Protein AF-A0A380FCK0-F1 (afdb_monomer_lite)

Foldseek 3Di:
DLVLVLVLQVLLQVLVVQVVVLVVVVVVCVVDPDDDDPVSLVSLLVSLVSLVVSLVVLVCVLVVDDDPPPVNVLSVLVSLLSCLVSQVSCLSCVVPVPVPDDDDDDDDSPPRNPPNVVNHDPVSLVSNVVVCVVVVRDHCSSVD

Sequence (144 aa):
MNAAIKKYLAVNSDILDNKYLIQYKLDKQSNSDKKITDAQAKRLSNLSHLAVKNDVRFEKFIKNNTLPKGYQENVERIHKYFTALNSTIKDADEAIEELDYQPQNELNVVDVSTKFAGDVNGKQQDKIKKFLKSKDLPTKAIDK

Radius of gyration: 16.94 Å; chains: 1; bounding box: 39×37×40 Å

Structure (mmCIF, N/CA/C/O backbone):
data_AF-A0A380FCK0-F1
#
_entry.id   AF-A0A380FCK0-F1
#
loop_
_atom_site.group_PDB
_atom_site.id
_atom_site.type_symbol
_atom_site.label_atom_id
_atom_site.label_alt_id
_atom_site.label_comp_id
_atom_site.label_asym_id
_atom_site.label_entity_id
_atom_site.label_seq_id
_atom_site.pdbx_PDB_ins_code
_atom_site.Cartn_x
_atom_site.Cartn_y
_atom_site.Cartn_z
_atom_site.occupancy
_atom_site.B_iso_or_equiv
_atom_site.auth_seq_id
_atom_site.auth_comp_id
_atom_site.auth_asym_id
_atom_site.auth_atom_id
_atom_site.pdbx_PDB_model_num
ATOM 1 N N . MET A 1 1 ? -15.481 6.635 5.395 1.00 91.56 1 MET A N 1
ATOM 2 C CA . MET A 1 1 ? -14.187 6.180 5.953 1.00 91.56 1 MET A CA 1
ATOM 3 C C . MET A 1 1 ? -13.720 4.844 5.375 1.00 91.56 1 MET A C 1
ATOM 5 O O . MET A 1 1 ? -12.819 4.847 4.548 1.00 91.56 1 MET A O 1
ATOM 9 N N . ASN A 1 2 ? -14.354 3.717 5.724 1.00 93.62 2 ASN A N 1
ATOM 10 C CA . ASN A 1 2 ? -13.936 2.374 5.282 1.00 93.62 2 ASN A CA 1
ATOM 11 C C . ASN A 1 2 ? -13.794 2.224 3.762 1.00 93.62 2 ASN A C 1
ATOM 13 O O . ASN A 1 2 ? -12.833 1.621 3.303 1.00 93.62 2 ASN A O 1
ATOM 17 N N . ALA A 1 3 ? -14.699 2.816 2.978 1.00 94.94 3 ALA A N 1
ATOM 18 C CA . ALA A 1 3 ? -14.607 2.801 1.517 1.00 94.94 3 ALA A CA 1
ATOM 19 C C . ALA A 1 3 ? -13.314 3.453 0.985 1.00 94.94 3 ALA A C 1
ATOM 21 O O . ALA A 1 3 ? -12.692 2.913 0.075 1.00 94.94 3 ALA A O 1
ATOM 22 N N . ALA A 1 4 ? -12.874 4.565 1.584 1.00 95.25 4 ALA A N 1
ATOM 23 C CA . ALA A 1 4 ? -11.640 5.243 1.191 1.00 95.25 4 ALA A CA 1
ATOM 24 C C . ALA A 1 4 ? -10.405 4.391 1.518 1.00 95.25 4 ALA A C 1
ATOM 26 O O . ALA A 1 4 ? -9.540 4.227 0.666 1.00 95.25 4 ALA A O 1
ATOM 27 N N . ILE A 1 5 ? -10.374 3.768 2.705 1.00 96.12 5 ILE A N 1
ATOM 28 C CA . ILE A 1 5 ? -9.308 2.830 3.093 1.00 96.12 5 ILE A CA 1
ATOM 29 C C . ILE A 1 5 ? -9.279 1.631 2.134 1.00 96.12 5 ILE A C 1
ATOM 31 O O . ILE A 1 5 ? -8.221 1.300 1.612 1.00 96.12 5 ILE A O 1
ATOM 35 N N . LYS A 1 6 ? -10.434 1.013 1.836 1.00 96.19 6 LYS A N 1
ATOM 36 C CA . LYS A 1 6 ? -10.524 -0.098 0.869 1.00 96.19 6 LYS A CA 1
ATOM 37 C C . LYS A 1 6 ? -9.975 0.305 -0.495 1.00 96.19 6 LYS A C 1
ATOM 39 O O . LYS A 1 6 ? -9.200 -0.444 -1.079 1.00 96.19 6 LYS A O 1
ATOM 44 N N . LYS A 1 7 ? -10.355 1.485 -0.995 1.00 96.44 7 LYS A N 1
ATOM 45 C CA . LYS A 1 7 ? -9.894 1.965 -2.299 1.00 96.44 7 LYS A CA 1
ATOM 46 C C . LYS A 1 7 ? -8.387 2.216 -2.308 1.00 96.44 7 LYS A C 1
ATOM 48 O O . LYS A 1 7 ? -7.726 1.771 -3.239 1.00 96.44 7 LYS A O 1
ATOM 53 N N . TYR A 1 8 ? -7.860 2.861 -1.269 1.00 96.75 8 TYR A N 1
ATOM 54 C CA . TYR A 1 8 ? -6.429 3.116 -1.114 1.00 96.75 8 TYR A CA 1
ATOM 55 C C . TYR A 1 8 ? -5.613 1.816 -1.087 1.00 96.75 8 TYR A C 1
ATOM 57 O O . TYR A 1 8 ? -4.627 1.687 -1.813 1.00 96.75 8 TYR A O 1
ATOM 65 N N . LEU A 1 9 ? -6.070 0.825 -0.313 1.00 96.25 9 LEU A N 1
ATOM 66 C CA . LEU A 1 9 ? -5.447 -0.498 -0.217 1.00 96.25 9 LEU A CA 1
ATOM 67 C C . LEU A 1 9 ? -5.517 -1.279 -1.533 1.00 96.25 9 LEU A C 1
ATOM 69 O O . LEU A 1 9 ? -4.539 -1.919 -1.903 1.00 96.25 9 LEU A O 1
ATOM 73 N N . ALA A 1 10 ? -6.648 -1.230 -2.241 1.00 95.38 10 ALA A N 1
ATOM 74 C CA . ALA A 1 10 ? -6.808 -1.913 -3.523 1.00 95.38 10 ALA A CA 1
ATOM 75 C C . ALA A 1 10 ? -5.834 -1.365 -4.575 1.00 95.38 10 ALA A C 1
ATOM 77 O O . ALA A 1 10 ? -5.121 -2.136 -5.205 1.00 95.38 10 ALA A O 1
ATOM 78 N N . VAL A 1 11 ? -5.736 -0.035 -4.694 1.00 94.00 11 VAL A N 1
ATOM 79 C CA . VAL A 1 11 ? -4.802 0.608 -5.632 1.00 94.00 11 VAL A CA 1
ATOM 80 C C . VAL A 1 11 ? -3.351 0.261 -5.290 1.00 94.00 11 VAL A C 1
ATOM 82 O O . VAL A 1 11 ? -2.584 -0.069 -6.189 1.00 94.00 11 VAL A O 1
ATOM 85 N N . ASN A 1 12 ? -2.978 0.262 -4.006 1.00 93.00 12 ASN A N 1
ATOM 86 C CA . ASN A 1 12 ? -1.644 -0.177 -3.595 1.00 93.00 12 ASN A CA 1
ATOM 87 C C . ASN A 1 12 ? -1.385 -1.658 -3.912 1.00 93.00 12 ASN A C 1
ATOM 89 O O . ASN A 1 12 ? -0.300 -1.986 -4.381 1.00 93.00 12 ASN A O 1
ATOM 93 N N . SER A 1 13 ? -2.371 -2.543 -3.728 1.00 92.44 13 SER A N 1
ATOM 94 C CA . SER A 1 13 ? -2.242 -3.952 -4.127 1.00 92.44 13 SER A CA 1
ATOM 95 C C . SER A 1 13 ? -1.949 -4.085 -5.621 1.00 92.44 13 SER A C 1
ATOM 97 O O . SER A 1 13 ? -1.022 -4.798 -5.993 1.00 92.44 13 SER A O 1
ATOM 99 N N . ASP A 1 14 ? -2.709 -3.379 -6.463 1.00 91.94 14 ASP A N 1
ATOM 100 C CA . ASP A 1 14 ? -2.550 -3.432 -7.918 1.00 91.94 14 ASP A CA 1
ATOM 101 C C . ASP A 1 14 ? -1.177 -2.896 -8.349 1.00 91.94 14 ASP A C 1
ATOM 103 O O . ASP A 1 14 ? -0.522 -3.477 -9.219 1.00 91.94 14 ASP A O 1
ATOM 107 N N . ILE A 1 15 ? -0.718 -1.802 -7.731 1.00 88.31 15 ILE A N 1
ATOM 108 C CA . ILE A 1 15 ? 0.601 -1.216 -7.992 1.00 88.31 15 ILE A CA 1
ATOM 109 C C . ILE A 1 15 ? 1.710 -2.209 -7.635 1.00 88.31 15 ILE A C 1
ATOM 111 O O . ILE A 1 15 ? 2.579 -2.465 -8.470 1.00 88.31 15 ILE A O 1
ATOM 115 N N . LEU A 1 16 ? 1.665 -2.791 -6.434 1.00 85.00 16 LEU A N 1
ATOM 116 C CA . LEU A 1 16 ? 2.673 -3.744 -5.968 1.00 85.00 16 LEU A CA 1
ATOM 117 C C . LEU A 1 16 ? 2.694 -5.001 -6.840 1.00 85.00 16 LEU A C 1
ATOM 119 O O . LEU A 1 16 ? 3.764 -5.398 -7.288 1.00 85.00 16 LEU A O 1
ATOM 123 N N . ASP A 1 17 ? 1.535 -5.569 -7.180 1.00 84.88 17 ASP A N 1
ATOM 124 C CA . ASP A 1 17 ? 1.450 -6.746 -8.055 1.00 84.88 17 ASP A CA 1
ATOM 125 C C . ASP A 1 17 ? 2.068 -6.493 -9.434 1.00 84.88 17 ASP A C 1
ATOM 127 O O . ASP A 1 17 ? 2.794 -7.332 -9.977 1.00 84.88 17 ASP A O 1
ATOM 131 N N . ASN A 1 18 ? 1.832 -5.310 -10.002 1.00 84.56 18 ASN A N 1
ATOM 132 C CA . ASN A 1 18 ? 2.426 -4.944 -11.282 1.00 84.56 18 ASN A CA 1
ATOM 133 C C . ASN A 1 18 ? 3.935 -4.705 -11.182 1.00 84.56 18 ASN A C 1
ATOM 135 O O . ASN A 1 18 ? 4.663 -5.096 -12.097 1.00 84.56 18 ASN A O 1
ATOM 139 N N . LYS A 1 19 ? 4.406 -4.094 -10.091 1.00 77.19 19 LYS A N 1
ATOM 140 C CA . LYS A 1 19 ? 5.837 -3.905 -9.828 1.00 77.19 19 LYS A CA 1
ATOM 141 C C . LYS A 1 19 ? 6.544 -5.255 -9.667 1.00 77.19 19 LYS A C 1
ATOM 143 O O . LYS A 1 19 ? 7.527 -5.493 -10.365 1.00 77.19 19 LYS A O 1
ATOM 148 N N . TYR A 1 20 ? 5.983 -6.181 -8.887 1.00 78.19 20 TYR A N 1
ATOM 149 C CA . TYR A 1 20 ? 6.493 -7.551 -8.751 1.00 78.19 20 TYR A CA 1
ATOM 150 C C . TYR A 1 20 ? 6.560 -8.297 -10.083 1.00 78.19 20 TYR A C 1
ATOM 152 O O . TYR A 1 20 ? 7.562 -8.943 -10.384 1.00 78.19 20 TYR A O 1
ATOM 160 N N . LEU A 1 21 ? 5.524 -8.186 -10.921 1.00 75.56 21 LEU A N 1
ATOM 161 C CA . LEU A 1 21 ? 5.522 -8.821 -12.239 1.00 75.56 21 LEU A CA 1
ATOM 162 C C . LEU A 1 21 ? 6.635 -8.275 -13.146 1.00 75.56 21 LEU A C 1
ATOM 164 O O . LEU A 1 21 ? 7.204 -9.029 -13.938 1.00 75.56 21 LEU A O 1
ATOM 168 N N . ILE A 1 22 ? 6.924 -6.973 -13.074 1.00 74.50 22 ILE A N 1
ATOM 169 C CA . ILE A 1 22 ? 8.020 -6.366 -13.835 1.00 74.50 22 ILE A CA 1
ATOM 170 C C . ILE A 1 22 ? 9.359 -6.838 -13.279 1.00 74.50 22 ILE A C 1
ATOM 172 O O . ILE A 1 22 ? 10.170 -7.312 -14.069 1.00 74.50 22 ILE A O 1
ATOM 176 N N . GLN A 1 23 ? 9.555 -6.798 -11.959 1.00 70.50 23 GLN A N 1
ATOM 177 C CA . GLN A 1 23 ? 10.783 -7.275 -11.320 1.00 70.50 23 GLN A CA 1
ATOM 178 C C . GLN A 1 23 ? 11.073 -8.732 -11.688 1.00 70.50 23 GLN A C 1
ATOM 180 O O . GLN A 1 23 ? 12.149 -9.039 -12.179 1.00 70.50 23 GLN A O 1
ATOM 185 N N . TYR A 1 24 ? 10.072 -9.609 -11.617 1.00 70.44 24 TYR A N 1
ATOM 186 C CA . TYR A 1 24 ? 10.208 -11.007 -12.030 1.00 70.44 24 TYR A CA 1
ATOM 187 C C . TYR A 1 24 ? 10.662 -11.170 -13.491 1.00 70.44 24 TYR A C 1
ATOM 189 O O . TYR A 1 24 ? 11.436 -12.071 -13.822 1.00 70.44 24 TYR A O 1
ATOM 197 N N . LYS A 1 25 ? 10.176 -10.310 -14.397 1.00 68.62 25 LYS A N 1
ATOM 198 C CA . LYS A 1 25 ? 10.630 -10.303 -15.797 1.00 68.62 25 LYS A CA 1
ATOM 199 C C . LYS A 1 25 ? 12.071 -9.816 -15.915 1.00 68.62 25 LYS A C 1
ATOM 201 O O . LYS A 1 25 ? 12.802 -10.382 -16.720 1.00 68.62 25 LYS A O 1
ATOM 206 N N . LEU A 1 26 ? 12.455 -8.807 -15.135 1.00 67.75 26 LEU A N 1
ATOM 207 C CA . LEU A 1 26 ? 13.822 -8.288 -15.080 1.00 67.75 26 LEU A CA 1
ATOM 208 C C . LEU A 1 26 ? 14.796 -9.336 -14.528 1.00 67.75 26 LEU A C 1
ATOM 210 O O . LEU A 1 26 ? 15.839 -9.561 -15.128 1.00 67.75 26 LEU A O 1
ATOM 214 N N . ASP A 1 27 ? 14.429 -10.060 -13.473 1.00 65.94 27 ASP A N 1
ATOM 215 C CA . ASP A 1 27 ? 15.267 -11.112 -12.882 1.00 65.94 27 ASP A CA 1
ATOM 216 C C . ASP A 1 27 ? 15.480 -12.278 -13.857 1.00 65.94 27 ASP A C 1
ATOM 218 O O . ASP A 1 27 ? 16.570 -12.831 -13.969 1.00 65.94 27 ASP A O 1
ATOM 222 N N . LYS A 1 28 ? 14.454 -12.625 -14.646 1.00 70.62 28 LYS A N 1
ATOM 223 C CA . LYS A 1 28 ? 14.605 -13.588 -15.750 1.00 70.62 28 LYS A CA 1
ATOM 224 C C . LYS A 1 28 ? 15.456 -13.058 -16.899 1.00 70.62 28 LYS A C 1
ATOM 226 O O . LYS A 1 28 ? 16.037 -13.857 -17.631 1.00 70.62 28 LYS A O 1
ATOM 231 N N . GLN A 1 29 ? 15.489 -11.741 -17.082 1.00 64.75 29 GLN A N 1
ATOM 232 C CA . GLN A 1 29 ? 16.342 -11.083 -18.061 1.00 64.75 29 GLN A CA 1
ATOM 233 C C . GLN A 1 29 ? 17.779 -10.939 -17.566 1.00 64.75 29 GLN A C 1
ATOM 235 O O . GLN A 1 29 ? 18.640 -10.937 -18.425 1.00 64.75 29 GLN A O 1
ATOM 240 N N . SER A 1 30 ? 18.074 -10.877 -16.262 1.00 53.59 30 SER A N 1
ATOM 241 C CA . SER A 1 30 ? 19.450 -10.672 -15.767 1.00 53.59 30 SER A CA 1
ATOM 242 C C . SER A 1 30 ? 20.388 -11.858 -16.031 1.00 53.59 30 SER A C 1
ATOM 244 O O . SER A 1 30 ? 21.597 -11.677 -16.109 1.00 53.59 30 SER A O 1
ATOM 246 N N . ASN A 1 31 ? 19.835 -13.049 -16.296 1.00 55.59 31 ASN A N 1
ATOM 247 C CA . ASN A 1 31 ? 20.567 -14.188 -16.871 1.00 55.59 31 ASN A CA 1
ATOM 248 C C . ASN A 1 31 ? 20.884 -14.015 -18.377 1.00 55.59 31 ASN A C 1
ATOM 250 O O . ASN A 1 31 ? 21.363 -14.942 -19.028 1.00 55.59 31 ASN A O 1
ATOM 254 N N . SER A 1 32 ? 20.566 -12.856 -18.954 1.00 55.91 32 SER A N 1
ATOM 255 C CA . SER A 1 32 ? 20.883 -12.438 -20.317 1.00 55.91 32 SER A CA 1
ATOM 256 C C . SER A 1 32 ? 21.448 -11.015 -20.280 1.00 55.91 32 SER A C 1
ATOM 258 O O . SER A 1 32 ? 21.028 -10.205 -19.463 1.00 55.91 32 SER A O 1
ATOM 260 N N . ASP A 1 33 ? 22.339 -10.643 -21.195 1.00 56.34 33 ASP A N 1
ATOM 261 C CA . ASP A 1 33 ? 22.912 -9.281 -21.259 1.00 56.34 33 ASP A CA 1
ATOM 262 C C . ASP A 1 33 ? 21.894 -8.192 -21.688 1.00 56.34 33 ASP A C 1
ATOM 264 O O . ASP A 1 33 ? 22.248 -7.117 -22.182 1.00 56.34 33 ASP A O 1
ATOM 268 N N . LYS A 1 34 ? 20.591 -8.467 -21.564 1.00 59.38 34 LYS A N 1
A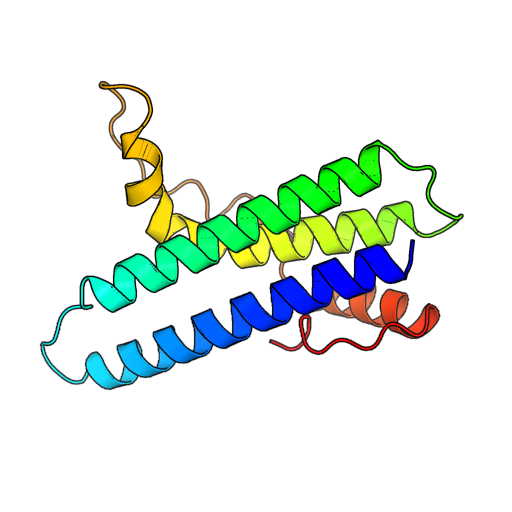TOM 269 C CA . LYS A 1 34 ? 19.510 -7.596 -22.015 1.00 59.38 34 LYS A CA 1
ATOM 270 C C . LYS A 1 34 ? 19.185 -6.561 -20.946 1.00 59.38 34 LYS A C 1
ATOM 272 O O . LYS A 1 34 ? 18.573 -6.863 -19.925 1.00 59.38 34 LYS A O 1
ATOM 277 N N . LYS A 1 35 ? 19.543 -5.313 -21.246 1.00 65.38 35 LYS A N 1
ATOM 278 C CA . LYS A 1 35 ? 19.090 -4.121 -20.517 1.00 65.38 35 LYS A CA 1
ATOM 279 C C . LYS A 1 35 ? 17.558 -4.042 -20.476 1.00 65.38 35 LYS A C 1
ATOM 281 O O . LYS A 1 35 ? 16.874 -4.574 -21.356 1.00 65.38 35 LYS A O 1
ATOM 286 N N . ILE A 1 36 ? 17.031 -3.331 -19.476 1.00 71.00 36 ILE A N 1
ATOM 287 C CA . ILE A 1 36 ? 15.603 -3.000 -19.398 1.00 71.00 36 ILE A CA 1
ATOM 288 C C . ILE A 1 36 ? 15.177 -2.276 -20.682 1.00 71.00 36 ILE A C 1
ATOM 290 O O . ILE A 1 36 ? 15.921 -1.455 -21.214 1.00 71.00 36 ILE A O 1
ATOM 294 N N . THR A 1 37 ? 13.985 -2.574 -21.189 1.00 75.44 37 THR A N 1
ATOM 295 C CA . THR A 1 37 ? 13.429 -1.864 -22.352 1.00 75.44 37 THR A CA 1
ATOM 296 C C . THR A 1 37 ? 12.767 -0.551 -21.934 1.00 75.44 37 THR A C 1
ATOM 298 O O . THR A 1 37 ? 12.219 -0.456 -20.832 1.00 75.44 37 THR A O 1
ATOM 301 N N . ASP A 1 38 ? 12.694 0.420 -22.846 1.00 74.62 38 ASP A N 1
ATOM 302 C CA . ASP A 1 38 ? 11.982 1.690 -22.625 1.00 74.62 38 ASP A CA 1
ATOM 303 C C . ASP A 1 38 ? 10.523 1.478 -22.202 1.00 74.62 38 ASP A C 1
ATOM 305 O O . ASP A 1 38 ? 9.981 2.203 -21.370 1.00 74.62 38 ASP A O 1
ATOM 309 N N . ALA A 1 39 ? 9.874 0.436 -22.730 1.00 78.88 39 ALA A N 1
ATOM 310 C CA . ALA A 1 39 ? 8.513 0.078 -22.352 1.00 78.88 39 ALA A CA 1
ATOM 311 C C . ALA A 1 39 ? 8.413 -0.400 -20.891 1.00 78.88 39 ALA A C 1
ATOM 313 O O . ALA A 1 39 ? 7.434 -0.086 -20.209 1.00 78.88 39 ALA A O 1
ATOM 314 N N . GLN A 1 40 ? 9.407 -1.148 -20.398 1.00 72.69 40 GLN A N 1
ATOM 315 C CA . GLN A 1 40 ? 9.475 -1.568 -18.994 1.00 72.69 40 GLN A CA 1
ATOM 316 C C . GLN A 1 40 ? 9.753 -0.372 -18.080 1.00 72.69 40 GLN A C 1
ATOM 318 O O . GLN A 1 40 ? 9.032 -0.206 -17.096 1.00 72.69 40 GLN A O 1
ATOM 323 N N . ALA A 1 41 ? 10.711 0.486 -18.441 1.00 72.62 41 ALA A N 1
ATOM 324 C CA . ALA A 1 41 ? 11.025 1.711 -17.704 1.00 72.62 41 ALA A CA 1
ATOM 325 C C . ALA A 1 41 ? 9.805 2.645 -17.614 1.00 72.62 41 ALA A C 1
ATOM 327 O O . ALA A 1 41 ? 9.369 3.010 -16.524 1.00 72.62 41 ALA A O 1
ATOM 328 N N . LYS A 1 42 ? 9.146 2.923 -18.747 1.00 77.31 42 LYS A N 1
ATOM 329 C CA . LYS A 1 42 ? 7.922 3.738 -18.797 1.00 77.31 42 LYS A CA 1
ATOM 330 C C . LYS A 1 42 ? 6.791 3.147 -17.956 1.00 77.31 42 LYS A C 1
ATOM 332 O O . LYS A 1 42 ? 6.009 3.880 -17.352 1.00 77.31 42 LYS A O 1
ATOM 337 N N . ARG A 1 43 ? 6.664 1.817 -17.917 1.00 79.44 43 ARG A N 1
ATOM 338 C CA . ARG A 1 43 ? 5.651 1.152 -17.089 1.00 79.44 43 ARG A CA 1
ATOM 339 C C . ARG A 1 43 ? 5.951 1.300 -15.597 1.00 79.44 43 ARG A C 1
ATOM 341 O O . ARG A 1 43 ?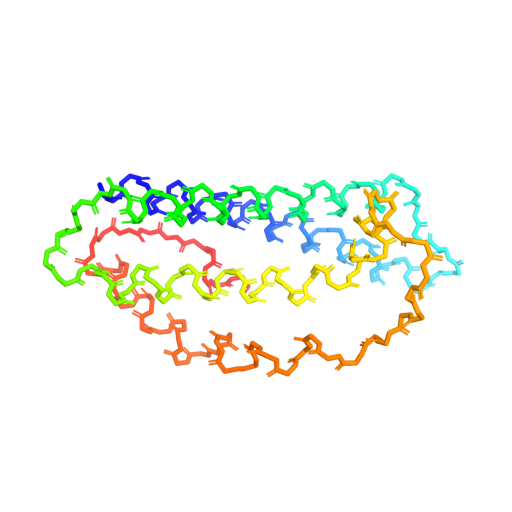 5.006 1.531 -14.848 1.00 79.44 43 ARG A O 1
ATOM 348 N N . LEU A 1 44 ? 7.212 1.181 -15.179 1.00 74.69 44 LEU A N 1
ATOM 349 C CA . LEU A 1 44 ? 7.627 1.410 -13.789 1.00 74.69 44 LEU A CA 1
ATOM 350 C C . LEU A 1 44 ? 7.344 2.853 -13.362 1.00 74.69 44 LEU A C 1
ATOM 352 O O . LEU A 1 44 ? 6.609 3.044 -12.394 1.00 74.69 44 LEU A O 1
ATOM 356 N N . SER A 1 45 ? 7.764 3.828 -14.172 1.00 74.31 45 SER A N 1
ATOM 357 C CA . SER A 1 45 ? 7.493 5.252 -13.938 1.00 74.31 45 SER A CA 1
ATOM 358 C C . SER A 1 45 ? 6.001 5.549 -13.773 1.00 74.31 45 SER A C 1
ATOM 360 O O . SER A 1 45 ? 5.568 6.176 -12.804 1.00 74.31 45 SER A O 1
ATOM 362 N N . ASN A 1 46 ? 5.154 4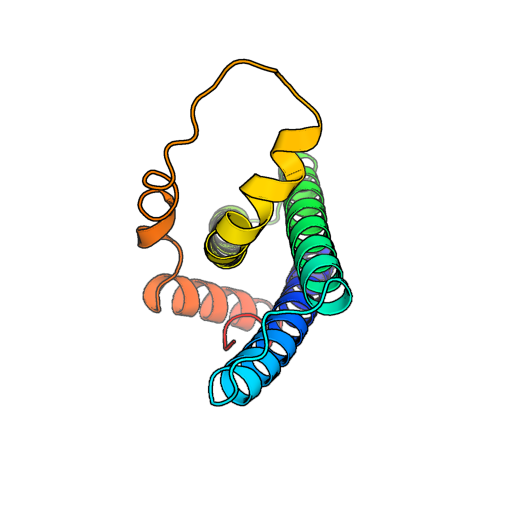.996 -14.647 1.00 79.50 46 ASN A N 1
ATOM 363 C CA . ASN A 1 46 ? 3.704 5.143 -14.513 1.00 79.50 46 ASN A CA 1
ATOM 364 C C . ASN A 1 46 ? 3.156 4.558 -13.199 1.00 79.50 46 ASN A C 1
ATOM 366 O O . ASN A 1 46 ? 2.242 5.138 -12.609 1.00 79.50 46 ASN A O 1
ATOM 370 N N . LEU A 1 47 ? 3.680 3.419 -12.737 1.00 81.31 47 LEU A N 1
ATOM 371 C CA . LEU A 1 47 ? 3.260 2.800 -11.475 1.00 81.31 47 LEU A CA 1
ATOM 372 C C . LEU A 1 47 ? 3.684 3.643 -10.269 1.00 81.31 47 LEU A C 1
ATOM 374 O O . LEU A 1 47 ? 2.905 3.774 -9.324 1.00 81.31 47 LEU A O 1
ATOM 378 N N . SER A 1 48 ? 4.869 4.248 -10.306 1.00 75.88 48 SER A N 1
ATOM 379 C CA . SER A 1 48 ? 5.333 5.167 -9.263 1.00 75.88 48 SER A CA 1
ATOM 380 C C . SER A 1 48 ? 4.513 6.455 -9.231 1.00 75.88 48 SER A C 1
ATOM 382 O O . SER A 1 48 ? 4.020 6.828 -8.166 1.00 75.88 48 SER A O 1
ATOM 384 N N . HIS A 1 49 ? 4.223 7.068 -10.383 1.00 77.50 49 HIS A N 1
ATOM 385 C CA . HIS A 1 49 ? 3.316 8.221 -10.451 1.00 77.50 49 HIS A CA 1
ATOM 386 C C . HIS A 1 49 ? 1.916 7.894 -9.911 1.00 77.50 49 HIS A C 1
ATOM 388 O O . HIS A 1 49 ? 1.279 8.726 -9.258 1.00 77.50 49 HIS A O 1
ATOM 394 N N . LEU A 1 50 ? 1.402 6.689 -10.182 1.00 83.19 50 LEU A N 1
ATOM 395 C CA . LEU A 1 50 ? 0.122 6.240 -9.632 1.00 83.19 50 LEU A CA 1
ATOM 396 C C . LEU A 1 50 ? 0.181 6.071 -8.111 1.00 83.19 50 LEU A C 1
ATOM 398 O O . LEU A 1 50 ? -0.780 6.460 -7.445 1.00 83.19 50 LEU A O 1
ATOM 402 N N . ALA A 1 51 ? 1.287 5.560 -7.565 1.00 82.62 51 ALA A N 1
ATOM 403 C CA . ALA A 1 51 ? 1.494 5.450 -6.121 1.00 82.62 51 ALA A CA 1
ATOM 404 C C . ALA A 1 51 ? 1.478 6.828 -5.449 1.00 82.62 51 ALA A C 1
ATOM 406 O O . ALA A 1 51 ? 0.680 7.053 -4.540 1.00 82.62 51 ALA A O 1
ATOM 407 N N . VAL A 1 52 ? 2.250 7.785 -5.976 1.00 79.62 52 VAL A N 1
ATOM 408 C CA . VAL A 1 52 ? 2.292 9.166 -5.463 1.00 79.62 52 VAL A CA 1
ATOM 409 C C . VAL A 1 52 ? 0.909 9.819 -5.526 1.00 79.62 52 VAL A C 1
ATOM 411 O O . VAL A 1 52 ? 0.434 10.393 -4.545 1.00 79.62 52 VAL A O 1
ATOM 414 N N . LYS A 1 53 ? 0.197 9.691 -6.654 1.00 81.56 53 LYS A N 1
ATOM 415 C CA . LYS A 1 53 ? -1.170 10.226 -6.789 1.00 81.56 53 LYS A CA 1
ATOM 416 C C . LYS A 1 53 ? -2.141 9.581 -5.800 1.00 81.56 53 LYS A C 1
ATOM 418 O O . LYS A 1 53 ? -3.031 10.273 -5.302 1.00 81.56 53 LYS A O 1
ATOM 423 N N . ASN A 1 54 ? -2.017 8.279 -5.549 1.00 89.25 54 ASN A N 1
ATOM 424 C CA . ASN A 1 54 ? -2.854 7.558 -4.592 1.00 89.25 54 ASN A CA 1
ATOM 425 C C . ASN A 1 54 ? -2.609 8.058 -3.159 1.00 89.25 54 ASN A C 1
ATOM 427 O O . ASN A 1 54 ? -3.576 8.363 -2.459 1.00 89.25 54 ASN A O 1
ATOM 431 N N . ASP A 1 55 ? -1.344 8.233 -2.773 1.00 85.06 55 ASP A N 1
ATOM 432 C CA . ASP A 1 55 ? -0.930 8.752 -1.464 1.00 85.06 55 ASP A CA 1
ATOM 433 C C . ASP A 1 55 ? -1.418 10.181 -1.241 1.00 85.06 55 ASP A C 1
ATOM 435 O O . ASP A 1 55 ? -2.174 10.430 -0.305 1.00 85.06 55 ASP A O 1
ATOM 439 N N . VAL A 1 56 ? -1.129 11.104 -2.164 1.00 82.38 56 VAL A N 1
ATOM 440 C CA . VAL A 1 56 ? -1.570 12.508 -2.056 1.00 82.38 56 VAL A CA 1
ATOM 441 C C . VAL A 1 56 ? -3.095 12.617 -1.958 1.00 82.38 56 VAL A C 1
ATOM 443 O O . VAL A 1 56 ? -3.627 13.441 -1.209 1.00 82.38 56 VAL A O 1
ATOM 446 N N . ARG A 1 57 ? -3.841 11.797 -2.710 1.00 85.44 57 ARG A N 1
ATOM 447 C CA . ARG A 1 57 ? -5.313 11.777 -2.633 1.00 85.44 57 ARG A CA 1
ATOM 448 C C . ARG A 1 57 ? -5.798 11.263 -1.283 1.00 85.44 57 ARG A C 1
ATOM 450 O O . ARG A 1 57 ? -6.753 11.819 -0.739 1.00 85.44 57 ARG A O 1
ATOM 457 N N . PHE A 1 58 ? -5.165 10.223 -0.750 1.00 92.81 58 PHE A N 1
ATOM 458 C CA . PHE A 1 58 ? -5.535 9.655 0.539 1.00 92.81 58 PHE A CA 1
ATOM 459 C C . PHE A 1 58 ? -5.164 10.586 1.697 1.00 92.81 58 PHE A C 1
ATOM 461 O O . PHE A 1 58 ? -5.987 10.804 2.582 1.00 92.81 58 PHE A O 1
ATOM 468 N N . GLU A 1 59 ? -4.004 11.236 1.642 1.00 86.56 59 GLU A N 1
ATOM 469 C CA . GLU A 1 59 ? -3.594 12.262 2.598 1.00 86.56 59 GLU A CA 1
ATOM 470 C C . GLU A 1 59 ? -4.581 13.438 2.621 1.00 86.56 59 GLU A C 1
ATOM 472 O O . GLU A 1 59 ? -5.055 13.834 3.688 1.00 86.56 59 GLU A O 1
ATOM 477 N N . LYS A 1 60 ? -4.964 13.964 1.448 1.00 84.19 60 LYS A N 1
ATOM 478 C CA . LYS A 1 60 ? -5.998 15.008 1.344 1.00 84.19 60 LYS A CA 1
ATOM 479 C C . LYS A 1 60 ? -7.329 14.541 1.927 1.00 84.19 60 LYS A C 1
ATOM 481 O O . LYS A 1 60 ? -7.990 15.305 2.625 1.00 84.19 60 LYS A O 1
ATOM 486 N N . PHE A 1 61 ? -7.722 13.293 1.673 1.00 92.12 61 PHE A N 1
ATOM 487 C CA . PHE A 1 61 ? -8.929 12.719 2.262 1.00 92.12 61 PHE A CA 1
ATOM 488 C C . PHE A 1 61 ? -8.848 12.684 3.797 1.00 92.12 61 PHE A C 1
ATOM 490 O O . PHE A 1 61 ? -9.798 13.105 4.450 1.00 92.12 61 PHE A O 1
ATOM 497 N N . ILE A 1 62 ? -7.725 12.245 4.372 1.00 91.94 62 ILE A N 1
ATOM 498 C CA . ILE A 1 62 ? -7.495 12.216 5.826 1.00 91.94 62 ILE A CA 1
ATOM 499 C C . ILE A 1 62 ? -7.597 13.624 6.421 1.00 91.94 62 ILE A C 1
ATOM 501 O O . ILE A 1 62 ? -8.319 13.816 7.394 1.00 91.94 62 ILE A O 1
ATOM 505 N N . LYS A 1 63 ? -6.908 14.605 5.825 1.00 90.44 63 LYS A N 1
ATOM 506 C CA . LYS A 1 63 ? -6.852 15.991 6.324 1.00 90.44 63 LYS A CA 1
ATOM 507 C C . LYS A 1 63 ? -8.196 16.716 6.236 1.00 90.44 63 LYS A C 1
ATOM 509 O O . LYS A 1 63 ? -8.514 17.514 7.109 1.00 90.44 63 LYS A O 1
ATOM 514 N N . ASN A 1 64 ? -8.986 16.431 5.202 1.00 92.56 64 ASN A N 1
ATOM 515 C CA . ASN A 1 64 ? -10.224 17.162 4.919 1.00 92.56 64 ASN A CA 1
ATOM 516 C C . ASN A 1 64 ? -11.483 16.511 5.518 1.00 92.56 64 ASN A C 1
ATOM 518 O O . ASN A 1 64 ? -12.588 16.972 5.240 1.00 92.56 64 ASN A O 1
ATOM 522 N N . ASN A 1 65 ? -11.359 15.425 6.289 1.00 91.94 65 ASN A N 1
ATOM 523 C CA . ASN A 1 65 ? -12.505 14.713 6.857 1.00 91.94 65 ASN A CA 1
ATOM 524 C C . ASN A 1 65 ? -12.324 14.458 8.355 1.00 91.94 65 ASN A C 1
ATOM 526 O O . ASN A 1 65 ? -11.248 14.086 8.814 1.00 91.94 65 ASN A O 1
ATOM 530 N N . THR A 1 66 ? -13.418 14.541 9.111 1.00 94.69 66 THR A N 1
ATOM 531 C CA . THR A 1 66 ? -13.438 14.089 10.506 1.00 94.69 66 THR A CA 1
ATOM 532 C C . THR A 1 66 ? -13.435 12.564 10.554 1.00 94.69 66 THR A C 1
ATOM 534 O O . THR A 1 66 ? -14.350 11.903 10.054 1.00 94.69 66 THR A O 1
ATOM 537 N N . LEU A 1 67 ? -12.400 11.988 11.161 1.00 94.12 67 LEU A N 1
ATOM 538 C CA . LEU A 1 67 ? -12.244 10.538 11.238 1.00 94.12 67 LEU A CA 1
ATOM 539 C C . LEU A 1 67 ? -13.023 9.963 12.432 1.00 94.12 67 LEU A C 1
ATOM 541 O O . LEU A 1 67 ? -13.060 10.586 13.495 1.00 94.12 67 LEU A O 1
ATOM 545 N N . PRO A 1 68 ? -13.604 8.753 12.321 1.00 95.25 68 PRO A N 1
ATOM 546 C CA . PRO A 1 68 ? -14.235 8.113 13.468 1.00 95.25 68 PRO A CA 1
ATOM 547 C C . PRO A 1 68 ? -13.216 7.829 14.582 1.00 95.25 68 PRO A C 1
ATOM 549 O O . PRO A 1 68 ? -12.033 7.581 14.325 1.00 95.25 68 PRO A O 1
ATOM 552 N N . LYS A 1 69 ? -13.682 7.795 15.834 1.00 93.56 69 LYS A N 1
ATOM 553 C CA . LYS A 1 69 ? -12.827 7.525 16.999 1.00 93.56 69 LYS A CA 1
ATOM 554 C C . LYS A 1 69 ? -12.031 6.223 16.814 1.00 93.56 69 LYS A C 1
ATOM 556 O O . LYS A 1 69 ? -12.583 5.184 16.450 1.00 93.56 69 LYS A O 1
ATOM 561 N N . GLY A 1 70 ? -10.721 6.292 17.059 1.00 89.88 70 GLY A N 1
ATOM 562 C CA . GLY A 1 70 ? -9.798 5.157 16.933 1.00 89.88 70 GLY A CA 1
ATOM 563 C C . GLY A 1 70 ? -9.294 4.861 15.512 1.00 89.88 70 GLY A C 1
ATOM 564 O O . GLY A 1 70 ? -8.585 3.872 15.325 1.00 89.88 70 GLY A O 1
ATOM 565 N N . TYR A 1 71 ? -9.634 5.682 14.509 1.00 95.62 71 TYR A N 1
ATOM 566 C CA . TYR A 1 71 ? -9.118 5.513 13.144 1.00 95.62 71 TYR A CA 1
ATOM 567 C C . TYR A 1 71 ? -7.801 6.244 12.893 1.00 95.62 71 TYR A C 1
ATOM 569 O O . TYR A 1 71 ? -6.961 5.700 12.187 1.00 95.62 71 TYR A O 1
ATOM 577 N N . GLN A 1 72 ? -7.623 7.443 13.453 1.00 94.12 72 GLN A N 1
ATOM 578 C CA . GLN A 1 72 ? -6.555 8.363 13.053 1.00 94.12 72 GLN A CA 1
ATOM 579 C C . GLN A 1 72 ? -5.160 7.729 13.068 1.00 94.12 72 GLN A C 1
ATOM 581 O O . GLN A 1 72 ? -4.530 7.631 12.020 1.00 94.12 72 GLN A O 1
ATOM 586 N N . GLU A 1 73 ? -4.738 7.182 14.209 1.00 94.62 73 GLU A N 1
ATOM 587 C CA . GLU A 1 73 ? -3.420 6.550 14.353 1.00 94.62 73 GLU A CA 1
ATOM 588 C C . GLU A 1 73 ? -3.189 5.420 13.332 1.00 94.62 73 GLU A C 1
ATOM 590 O O . GLU A 1 73 ? -2.119 5.302 12.738 1.00 94.62 73 GLU A O 1
ATOM 595 N N . ASN A 1 74 ? -4.197 4.573 13.107 1.00 95.31 74 ASN A N 1
ATOM 596 C CA . ASN A 1 74 ? -4.061 3.427 12.211 1.00 95.31 74 ASN A CA 1
ATOM 597 C C . ASN A 1 74 ? -4.107 3.826 10.736 1.00 95.31 74 ASN A C 1
ATOM 599 O O . ASN A 1 74 ? -3.462 3.191 9.910 1.00 95.31 74 ASN A O 1
ATOM 603 N N . VAL A 1 75 ? -4.848 4.875 10.399 1.00 95.31 75 VAL A N 1
ATOM 604 C CA . VAL A 1 75 ? -4.951 5.393 9.033 1.00 95.31 75 VAL A CA 1
ATOM 605 C C . VAL A 1 75 ? -3.678 6.130 8.638 1.00 95.31 75 VAL A C 1
ATOM 607 O O . VAL A 1 75 ? -3.166 5.902 7.546 1.00 95.31 75 VAL A O 1
ATOM 610 N N . GLU A 1 76 ? -3.118 6.930 9.545 1.00 93.75 76 GLU A N 1
ATOM 611 C CA . GLU A 1 76 ? -1.801 7.543 9.364 1.00 93.75 76 GLU A CA 1
ATOM 612 C C . GLU A 1 76 ? -0.705 6.478 9.247 1.00 93.75 76 GLU A C 1
ATOM 614 O O . GLU A 1 76 ? 0.163 6.588 8.385 1.00 93.75 76 GLU A O 1
ATOM 619 N N . ARG A 1 77 ? -0.770 5.409 10.053 1.00 94.31 77 ARG A N 1
ATOM 620 C CA . ARG A 1 77 ? 0.139 4.257 9.944 1.00 94.31 77 ARG A CA 1
ATOM 621 C C . ARG A 1 77 ? 0.038 3.564 8.586 1.00 94.31 77 ARG A C 1
ATOM 623 O O . ARG A 1 77 ? 1.069 3.257 8.002 1.00 94.31 77 ARG A O 1
ATOM 630 N N . ILE A 1 78 ? -1.176 3.324 8.085 1.00 95.00 78 ILE A N 1
ATOM 631 C CA . ILE A 1 78 ? -1.399 2.740 6.753 1.00 95.00 78 ILE A CA 1
ATOM 632 C C . ILE A 1 78 ? -0.793 3.637 5.670 1.00 95.00 78 ILE A C 1
ATOM 634 O O . ILE A 1 78 ? -0.079 3.133 4.810 1.00 95.00 78 ILE A O 1
ATOM 638 N N . HIS A 1 79 ? -1.057 4.945 5.728 1.00 92.88 79 HIS A N 1
ATOM 639 C CA . HIS A 1 79 ? -0.512 5.909 4.774 1.00 92.88 79 HIS A CA 1
ATOM 640 C C . HIS A 1 79 ? 1.022 5.895 4.790 1.00 92.88 79 HIS A C 1
ATOM 642 O O . HIS A 1 79 ? 1.633 5.607 3.770 1.00 92.88 79 HIS A O 1
ATOM 648 N N . LYS A 1 80 ? 1.645 6.071 5.964 1.00 89.62 80 LYS A N 1
ATOM 649 C CA . LYS A 1 80 ? 3.111 6.045 6.116 1.00 89.62 80 LYS A CA 1
ATOM 650 C C . LYS A 1 80 ? 3.733 4.743 5.619 1.00 89.62 80 LYS A C 1
ATOM 652 O O . LYS A 1 80 ? 4.731 4.788 4.914 1.00 89.62 80 LYS A O 1
ATOM 657 N N . TYR A 1 81 ? 3.126 3.600 5.946 1.00 89.50 81 TYR A N 1
ATOM 658 C CA . TYR A 1 81 ? 3.610 2.291 5.512 1.00 89.50 81 TYR A CA 1
ATOM 659 C C . TYR A 1 81 ? 3.661 2.176 3.984 1.00 89.50 81 TYR A C 1
ATOM 661 O O . TYR A 1 81 ? 4.682 1.769 3.440 1.00 89.50 81 TYR A O 1
ATOM 669 N N . PHE A 1 82 ? 2.585 2.542 3.280 1.00 88.25 82 PHE A N 1
ATOM 670 C CA . PHE A 1 82 ? 2.557 2.440 1.819 1.00 88.25 82 PHE A CA 1
ATOM 671 C C . PHE A 1 82 ? 3.355 3.539 1.128 1.00 88.25 82 PHE A C 1
ATOM 673 O O . PHE A 1 82 ? 3.954 3.255 0.095 1.00 88.25 82 PHE A O 1
ATOM 680 N N . THR A 1 83 ? 3.429 4.744 1.695 1.00 85.75 83 THR A N 1
ATOM 681 C CA . THR A 1 83 ? 4.342 5.781 1.204 1.00 85.75 83 THR A CA 1
ATOM 682 C C . THR A 1 83 ? 5.781 5.304 1.282 1.00 85.75 83 THR A C 1
ATOM 684 O O . THR A 1 83 ? 6.481 5.368 0.280 1.00 85.75 83 THR A O 1
ATOM 687 N N . ALA A 1 84 ? 6.191 4.734 2.416 1.00 81.56 84 ALA A N 1
ATOM 688 C CA . ALA A 1 84 ? 7.519 4.161 2.591 1.00 81.56 84 ALA A CA 1
ATOM 689 C C . ALA A 1 84 ? 7.775 2.968 1.651 1.00 81.56 84 ALA A C 1
ATOM 691 O O . ALA A 1 84 ? 8.794 2.914 0.972 1.00 81.56 84 ALA A O 1
ATOM 692 N N . LEU A 1 85 ? 6.829 2.028 1.560 1.00 80.00 85 LEU A N 1
ATOM 693 C CA . LEU A 1 85 ? 6.952 0.846 0.699 1.00 80.00 85 LEU A CA 1
ATOM 694 C C . LEU A 1 85 ? 7.034 1.221 -0.788 1.00 80.00 85 LEU A C 1
ATOM 696 O O . LEU A 1 85 ? 7.761 0.596 -1.557 1.00 80.00 85 LEU A O 1
ATOM 700 N N . ASN A 1 86 ? 6.295 2.249 -1.208 1.00 77.38 86 ASN A N 1
ATOM 701 C CA . ASN A 1 86 ? 6.366 2.757 -2.571 1.00 77.38 86 ASN A CA 1
ATOM 702 C C . ASN A 1 86 ? 7.575 3.673 -2.797 1.00 77.38 86 ASN A C 1
ATOM 704 O O . ASN A 1 86 ? 8.031 3.738 -3.938 1.00 77.38 86 ASN A O 1
ATOM 708 N N . SER A 1 87 ? 8.101 4.345 -1.763 1.00 67.56 87 SER A N 1
ATOM 709 C CA . SER A 1 87 ? 9.271 5.226 -1.867 1.00 67.56 87 SER A CA 1
ATOM 710 C C . SER A 1 87 ? 10.570 4.450 -2.028 1.00 67.56 87 SER A C 1
ATOM 712 O O . SER A 1 87 ? 11.401 4.864 -2.823 1.00 67.56 87 SER A O 1
ATOM 714 N N . THR A 1 88 ? 10.704 3.265 -1.418 1.00 55.03 88 THR A N 1
ATOM 715 C CA . THR A 1 88 ? 11.844 2.357 -1.686 1.00 55.03 88 THR A CA 1
ATOM 716 C C . THR A 1 88 ? 11.937 1.956 -3.167 1.00 55.03 88 THR A C 1
ATOM 718 O O . THR A 1 88 ? 12.967 1.483 -3.629 1.00 55.03 88 THR A O 1
ATOM 721 N N . ILE A 1 89 ? 10.849 2.141 -3.922 1.00 49.94 89 ILE A N 1
ATOM 722 C CA . ILE A 1 89 ? 10.755 1.856 -5.357 1.00 49.94 89 ILE A CA 1
ATOM 723 C C . ILE A 1 89 ? 10.793 3.156 -6.191 1.00 49.94 89 ILE A C 1
ATOM 725 O O . ILE A 1 89 ? 11.019 3.107 -7.396 1.00 49.94 89 ILE A O 1
ATOM 729 N N . LYS A 1 90 ? 10.585 4.317 -5.556 1.00 39.50 90 LYS A N 1
ATOM 730 C CA . LYS A 1 90 ? 10.580 5.651 -6.171 1.00 39.50 90 LYS A CA 1
ATOM 731 C C . LYS A 1 90 ? 11.997 6.168 -6.450 1.00 39.50 90 LYS A C 1
ATOM 733 O O . LYS A 1 90 ? 12.157 6.951 -7.375 1.00 39.50 90 LYS A O 1
ATOM 738 N N . ASP A 1 91 ? 13.023 5.668 -5.764 1.00 41.97 91 ASP A N 1
ATOM 739 C CA . ASP A 1 91 ? 14.425 6.049 -6.028 1.00 41.97 91 ASP A CA 1
ATOM 740 C C . ASP A 1 91 ? 14.922 5.605 -7.422 1.00 41.97 91 ASP A C 1
ATOM 742 O O . ASP A 1 91 ? 15.913 6.123 -7.928 1.00 41.97 91 ASP A O 1
ATOM 746 N N . ALA A 1 92 ? 14.205 4.695 -8.097 1.00 39.50 92 ALA A N 1
ATOM 747 C CA . ALA A 1 92 ? 14.423 4.404 -9.517 1.00 39.50 92 ALA A CA 1
ATOM 748 C C . ALA A 1 92 ? 13.839 5.485 -10.460 1.00 39.50 92 ALA A C 1
ATOM 750 O O . ALA A 1 92 ? 14.245 5.568 -11.616 1.00 39.50 92 ALA A O 1
ATOM 751 N N . ASP A 1 93 ? 12.899 6.301 -9.973 1.00 37.69 93 ASP A N 1
ATOM 752 C CA . ASP A 1 93 ? 12.149 7.322 -10.717 1.00 37.69 93 ASP A CA 1
ATOM 753 C C . ASP A 1 93 ? 12.473 8.771 -10.303 1.00 37.69 93 ASP A C 1
ATOM 755 O O . ASP A 1 93 ? 12.068 9.689 -11.011 1.00 37.69 93 ASP A O 1
ATOM 759 N N . GLU A 1 94 ? 13.221 9.041 -9.227 1.00 41.59 94 GLU A N 1
ATOM 760 C CA . GLU A 1 94 ? 13.699 10.416 -8.958 1.00 41.59 94 GLU A CA 1
ATOM 761 C C . GLU A 1 94 ? 14.688 10.898 -10.040 1.00 41.59 94 GLU A C 1
ATOM 763 O O . GLU A 1 94 ? 14.710 12.079 -10.365 1.00 41.59 94 GLU A O 1
ATOM 768 N N . ALA A 1 95 ? 15.339 9.974 -10.761 1.00 39.38 95 ALA A N 1
ATOM 769 C CA . ALA A 1 95 ? 16.033 10.266 -12.022 1.00 39.38 95 ALA A CA 1
ATOM 770 C C . ALA A 1 95 ? 15.098 10.676 -13.189 1.00 39.38 95 ALA A C 1
ATOM 772 O O . ALA A 1 95 ? 15.577 11.112 -14.235 1.00 39.38 95 ALA A O 1
ATOM 773 N N . ILE A 1 96 ? 13.777 10.502 -13.052 1.00 35.44 96 ILE A N 1
ATOM 774 C CA . ILE A 1 96 ? 12.771 10.733 -14.102 1.00 35.44 96 ILE A CA 1
ATOM 775 C C . ILE A 1 96 ? 11.875 11.949 -13.787 1.00 35.44 96 ILE A C 1
ATOM 777 O O . ILE A 1 96 ? 11.505 12.657 -14.722 1.00 35.44 96 ILE A O 1
ATOM 781 N N . GLU A 1 97 ? 11.562 12.252 -12.518 1.00 37.47 97 GLU A N 1
ATOM 782 C CA . GLU A 1 97 ? 10.806 13.470 -12.138 1.00 37.47 97 GLU A CA 1
ATOM 783 C C . GLU A 1 97 ? 11.682 14.730 -11.945 1.00 37.47 97 GLU A C 1
ATOM 785 O O . GLU A 1 97 ? 11.159 15.837 -12.071 1.00 37.47 97 GLU A O 1
ATOM 790 N N . GLU A 1 98 ? 13.005 14.623 -11.742 1.00 36.53 98 GLU A N 1
ATOM 791 C CA . GLU A 1 98 ? 13.899 15.805 -11.723 1.00 36.53 98 GLU A CA 1
ATOM 792 C C . GLU A 1 98 ? 14.047 16.503 -13.094 1.00 36.53 98 GLU A C 1
ATOM 794 O O . GLU A 1 98 ? 14.595 17.601 -13.184 1.00 36.53 98 GLU A O 1
ATOM 799 N N . LEU A 1 99 ? 13.492 15.934 -14.171 1.00 35.38 99 LEU A N 1
ATOM 800 C CA . LEU A 1 99 ? 13.498 16.543 -15.507 1.00 35.38 99 LEU A CA 1
ATOM 801 C C . LEU A 1 99 ? 12.555 17.746 -15.667 1.00 35.38 99 LEU A C 1
ATOM 803 O O . LEU A 1 99 ? 12.606 18.389 -16.715 1.00 35.38 99 LEU A O 1
ATOM 807 N N . ASP A 1 100 ? 11.732 18.077 -14.665 1.00 32.31 100 ASP A N 1
ATOM 808 C CA . ASP A 1 100 ? 10.827 19.230 -14.749 1.00 32.31 100 ASP A CA 1
ATOM 809 C C . ASP A 1 100 ? 11.025 20.299 -13.665 1.00 32.31 100 ASP A C 1
ATOM 811 O O . ASP A 1 100 ? 10.182 21.179 -13.585 1.00 32.31 100 ASP A O 1
ATOM 815 N N . TYR A 1 101 ? 12.111 20.327 -12.866 1.00 34.00 101 TYR A N 1
ATOM 816 C CA . TYR A 1 101 ? 12.498 21.579 -12.174 1.00 34.00 101 TYR A CA 1
ATOM 817 C C . TYR A 1 101 ? 13.965 21.629 -11.662 1.00 34.00 101 TYR A C 1
ATOM 819 O O . TYR A 1 101 ? 14.316 21.016 -10.662 1.00 34.00 101 TYR A O 1
ATOM 827 N N . GLN A 1 102 ? 14.733 22.535 -12.293 1.00 27.34 102 GLN A N 1
ATOM 828 C CA . GLN A 1 102 ? 15.962 23.259 -11.882 1.00 27.34 102 GLN A CA 1
ATOM 829 C C . GLN A 1 102 ? 17.379 22.721 -12.215 1.00 27.34 102 GLN A C 1
ATOM 831 O O . GLN A 1 102 ? 17.678 21.552 -12.024 1.00 27.34 102 GLN A O 1
ATOM 836 N N . PRO A 1 103 ? 18.304 23.600 -12.686 1.00 33.16 103 PRO A N 1
ATOM 837 C CA . PRO A 1 103 ? 19.422 23.226 -13.563 1.00 33.16 103 PRO A CA 1
ATOM 838 C C . PRO A 1 103 ? 20.789 23.047 -12.868 1.00 33.16 103 PRO A C 1
ATOM 840 O O . PRO A 1 103 ? 21.804 23.044 -13.562 1.00 33.16 103 PRO A O 1
ATOM 843 N N . GLN A 1 104 ? 20.872 22.987 -11.532 1.00 31.64 104 GLN A N 1
ATOM 844 C CA . GLN A 1 104 ? 22.166 23.132 -10.831 1.00 31.64 104 GLN A CA 1
ATOM 845 C C . GLN A 1 104 ? 22.385 22.284 -9.564 1.00 31.64 104 GLN A C 1
ATOM 847 O O . GLN A 1 104 ? 23.239 22.644 -8.761 1.00 31.64 104 GLN A O 1
ATOM 852 N N . ASN A 1 105 ? 21.703 21.153 -9.368 1.00 32.16 105 ASN A N 1
ATOM 853 C CA . ASN A 1 105 ? 22.019 20.286 -8.225 1.00 32.16 105 ASN A CA 1
ATOM 854 C C . ASN A 1 105 ? 22.656 18.966 -8.671 1.00 32.16 105 ASN A C 1
ATOM 856 O O . ASN A 1 105 ? 22.072 18.193 -9.422 1.00 32.16 105 ASN A O 1
ATOM 860 N N . GLU A 1 106 ? 23.877 18.725 -8.195 1.00 30.42 106 GLU A N 1
ATOM 861 C CA . GLU A 1 106 ? 24.563 17.441 -8.304 1.00 30.42 106 GLU A CA 1
ATOM 862 C C . GLU A 1 106 ? 23.848 16.404 -7.417 1.00 30.42 106 GLU A C 1
ATOM 864 O O . GLU A 1 106 ? 23.710 16.577 -6.204 1.00 30.42 106 GLU A O 1
ATOM 869 N N . LEU A 1 107 ? 23.362 15.333 -8.047 1.00 28.47 107 LEU A N 1
ATOM 870 C CA . LEU A 1 107 ? 22.621 14.227 -7.438 1.00 28.47 107 LEU A CA 1
ATOM 871 C C . LEU A 1 107 ? 23.462 13.458 -6.405 1.00 28.47 107 LEU A C 1
ATOM 873 O O . LEU A 1 107 ? 24.491 12.875 -6.745 1.00 28.47 107 LEU A O 1
ATOM 877 N N . ASN A 1 108 ? 22.970 13.359 -5.166 1.00 27.95 108 ASN A N 1
ATOM 878 C CA . ASN A 1 108 ? 23.505 12.457 -4.140 1.00 27.95 108 ASN A CA 1
ATOM 879 C C . ASN A 1 108 ? 22.482 11.357 -3.805 1.00 27.95 108 ASN A C 1
ATOM 881 O O . ASN A 1 108 ? 21.521 11.566 -3.071 1.00 27.95 108 ASN A O 1
ATOM 885 N N . VAL A 1 109 ? 22.736 10.155 -4.326 1.00 33.28 109 VAL A N 1
ATOM 886 C CA . VAL A 1 109 ? 21.852 8.966 -4.371 1.00 33.28 109 VAL A CA 1
ATOM 887 C C . VAL A 1 109 ? 21.686 8.249 -3.009 1.00 33.28 109 VAL A C 1
ATOM 889 O O . VAL A 1 109 ? 21.166 7.142 -2.932 1.00 33.28 109 VAL A O 1
ATOM 892 N N . VAL A 1 110 ? 22.135 8.832 -1.894 1.00 30.73 110 VAL A N 1
ATOM 893 C CA . VAL A 1 110 ? 22.359 8.067 -0.645 1.00 30.73 110 VAL A CA 1
ATOM 894 C C . VAL A 1 110 ? 21.319 8.332 0.458 1.00 30.73 110 VAL A C 1
ATOM 896 O O . VAL A 1 110 ? 21.232 7.560 1.411 1.00 30.73 110 VAL A O 1
ATOM 899 N N . ASP A 1 111 ? 20.468 9.355 0.345 1.00 30.56 111 ASP A N 1
ATOM 900 C CA . ASP A 1 111 ? 19.768 9.896 1.528 1.00 30.56 111 ASP A CA 1
ATOM 901 C C . ASP A 1 111 ? 18.287 9.477 1.703 1.00 30.56 111 ASP A C 1
ATOM 903 O O . ASP A 1 111 ? 17.612 9.926 2.635 1.00 30.56 111 ASP A O 1
ATOM 907 N N . VAL A 1 112 ? 17.749 8.613 0.827 1.00 39.97 112 VAL A N 1
ATOM 908 C CA . VAL A 1 112 ? 16.311 8.250 0.821 1.00 39.97 112 VAL A CA 1
ATOM 909 C C . VAL A 1 112 ? 16.017 6.907 1.506 1.00 39.97 112 VAL A C 1
ATOM 911 O O . VAL A 1 112 ? 15.003 6.773 2.197 1.00 39.97 112 VAL A O 1
ATOM 914 N N . SER A 1 113 ? 16.942 5.943 1.462 1.00 46.75 113 SER A N 1
ATOM 915 C CA . SER A 1 113 ? 16.751 4.636 2.118 1.00 46.75 113 SER A CA 1
ATOM 916 C C . SER A 1 113 ? 16.710 4.695 3.656 1.00 46.75 113 SER A C 1
ATOM 918 O O . SER A 1 113 ? 16.153 3.803 4.294 1.00 46.75 113 SER A O 1
ATOM 920 N N . THR A 1 114 ? 17.241 5.743 4.292 1.00 43.91 114 THR A N 1
ATOM 921 C CA . THR A 1 114 ? 17.316 5.842 5.765 1.00 43.91 114 THR A CA 1
ATOM 922 C C . THR A 1 114 ? 16.111 6.542 6.401 1.00 43.91 114 THR A C 1
ATOM 924 O O . THR A 1 114 ? 15.800 6.270 7.562 1.00 43.91 114 THR A O 1
ATOM 927 N N . LYS A 1 115 ? 15.379 7.389 5.658 1.00 51.81 115 LYS A N 1
ATOM 928 C CA . LYS A 1 115 ? 14.255 8.189 6.193 1.00 51.81 115 LYS A CA 1
ATOM 929 C C . LYS A 1 115 ? 13.015 7.361 6.544 1.00 51.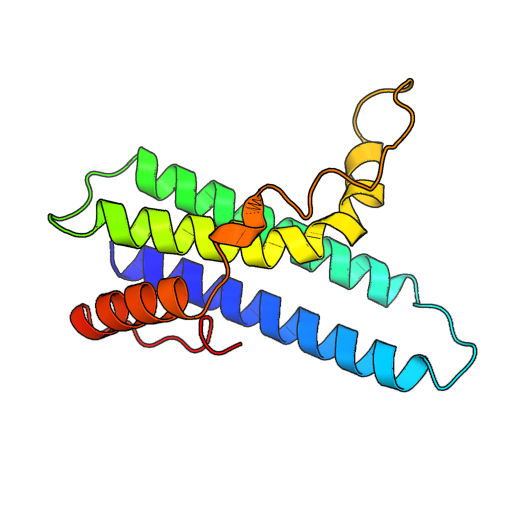81 115 LYS A C 1
ATOM 931 O O . LYS A 1 115 ? 12.237 7.778 7.397 1.00 51.81 115 LYS A O 1
ATOM 936 N N . PHE A 1 116 ? 12.852 6.186 5.932 1.00 51.78 116 PHE A N 1
ATOM 937 C CA . PHE A 1 116 ? 11.643 5.356 6.052 1.00 51.78 116 PHE A CA 1
ATOM 938 C C . PHE A 1 116 ? 11.892 3.937 6.591 1.00 51.78 116 PHE A C 1
ATOM 940 O O . PHE A 1 116 ? 10.955 3.146 6.720 1.00 51.78 116 PHE A O 1
ATOM 947 N N . ALA A 1 117 ? 13.136 3.603 6.955 1.00 51.91 117 ALA A N 1
ATOM 948 C CA . ALA A 1 117 ? 13.529 2.260 7.399 1.00 51.91 117 ALA A CA 1
ATOM 949 C C . ALA A 1 117 ? 12.747 1.754 8.635 1.00 51.91 117 ALA A C 1
ATOM 951 O O . ALA A 1 117 ? 12.623 0.550 8.857 1.00 51.91 117 ALA A O 1
ATOM 952 N N . GLY A 1 118 ? 12.177 2.662 9.437 1.00 62.62 118 GLY A N 1
ATOM 953 C CA . GLY A 1 118 ? 11.344 2.329 10.599 1.00 62.62 118 GLY A CA 1
ATOM 954 C C . GLY A 1 118 ? 9.866 2.043 10.295 1.00 62.62 118 GLY A C 1
ATOM 955 O O . GLY A 1 118 ? 9.156 1.529 11.170 1.00 62.62 118 GLY A O 1
ATOM 956 N N . ASP A 1 119 ? 9.393 2.351 9.085 1.00 69.19 119 ASP A N 1
ATOM 957 C CA . ASP A 1 119 ? 7.965 2.336 8.746 1.00 69.19 119 ASP A CA 1
ATOM 958 C C . ASP A 1 119 ? 7.521 1.053 8.032 1.00 69.19 119 ASP A C 1
ATOM 960 O O . ASP A 1 119 ? 6.364 0.653 8.178 1.00 69.19 119 ASP A O 1
ATOM 964 N N . VAL A 1 120 ? 8.431 0.349 7.349 1.00 74.31 120 VAL A N 1
ATOM 965 C CA . VAL A 1 120 ? 8.152 -0.926 6.663 1.00 74.31 120 VAL A CA 1
ATOM 966 C C . VAL A 1 120 ? 8.782 -2.086 7.435 1.00 74.31 120 VAL A C 1
ATOM 968 O O . VAL A 1 120 ? 9.926 -2.465 7.218 1.00 74.31 120 VAL A O 1
ATOM 971 N N . ASN A 1 121 ? 8.037 -2.657 8.384 1.00 77.62 121 ASN A N 1
ATOM 972 C CA . ASN A 1 121 ? 8.449 -3.858 9.119 1.00 77.62 121 ASN A CA 1
ATOM 973 C C . ASN A 1 121 ? 7.245 -4.671 9.612 1.00 77.62 121 ASN A C 1
ATOM 975 O O . ASN A 1 121 ? 6.121 -4.163 9.685 1.00 77.62 121 ASN A O 1
ATOM 979 N N . GLY A 1 122 ? 7.499 -5.919 10.021 1.00 80.62 122 GLY A N 1
ATOM 980 C CA . GLY A 1 122 ? 6.469 -6.846 10.506 1.00 80.62 122 GLY A CA 1
ATOM 981 C C . GLY A 1 122 ? 5.629 -6.285 11.658 1.00 80.62 122 GLY A C 1
ATOM 982 O O . GLY A 1 122 ? 4.414 -6.448 11.679 1.00 80.62 122 GLY A 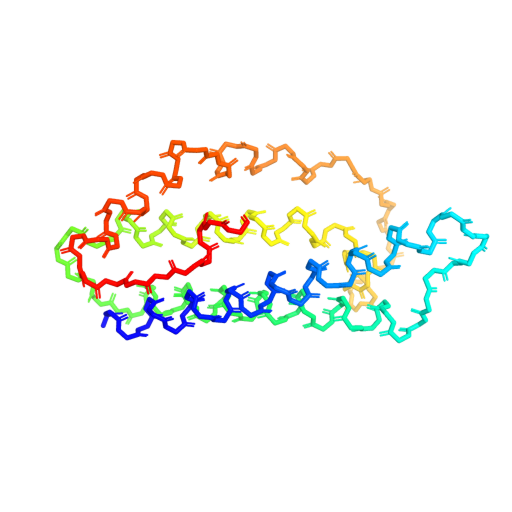O 1
ATOM 983 N N . LYS A 1 123 ? 6.227 -5.499 12.565 1.00 85.38 123 LYS A N 1
ATOM 984 C CA . LYS A 1 123 ? 5.491 -4.878 13.679 1.00 85.38 123 LYS A CA 1
ATOM 985 C C . LYS A 1 123 ? 4.467 -3.848 13.193 1.00 85.38 123 LYS A C 1
ATOM 987 O O . LYS A 1 123 ? 3.382 -3.754 13.770 1.00 85.38 123 LYS A O 1
ATOM 992 N N . GLN A 1 124 ? 4.788 -3.055 12.168 1.00 88.25 124 GLN A N 1
ATOM 993 C CA . GLN A 1 124 ? 3.821 -2.128 11.567 1.00 88.25 124 GLN A CA 1
ATOM 994 C C . GLN A 1 124 ? 2.762 -2.884 10.760 1.00 88.25 124 GLN A C 1
ATOM 996 O O . GLN A 1 124 ? 1.575 -2.590 10.917 1.00 88.25 124 GLN A O 1
ATOM 1001 N N . GLN A 1 125 ? 3.161 -3.901 9.988 1.00 89.31 125 GLN A N 1
ATOM 1002 C CA . GLN A 1 125 ? 2.234 -4.777 9.264 1.00 89.31 125 GLN A CA 1
ATOM 1003 C C . GLN A 1 125 ? 1.206 -5.409 10.209 1.00 89.31 125 GLN A C 1
ATOM 1005 O O . GLN A 1 125 ? 0.009 -5.315 9.952 1.00 89.31 125 GLN A O 1
ATOM 1010 N N . ASP A 1 126 ? 1.631 -5.973 11.340 1.00 90.56 126 ASP A N 1
ATOM 1011 C CA . ASP A 1 126 ? 0.742 -6.618 12.312 1.00 90.56 126 ASP A CA 1
ATOM 1012 C C . ASP A 1 126 ? -0.261 -5.642 12.926 1.00 90.56 126 ASP A C 1
ATOM 1014 O O . ASP A 1 126 ? -1.449 -5.953 13.060 1.00 90.56 126 ASP A O 1
ATOM 1018 N N . LYS A 1 127 ? 0.188 -4.427 13.262 1.00 94.19 127 LYS A N 1
ATOM 1019 C CA . LYS A 1 127 ? -0.702 -3.364 13.753 1.00 94.19 127 LYS A CA 1
ATOM 1020 C C . LYS A 1 127 ? -1.747 -2.994 12.705 1.00 94.19 127 LYS A C 1
ATOM 1022 O O . LYS A 1 127 ? -2.927 -2.879 13.042 1.00 94.19 127 LYS A O 1
ATOM 1027 N N . ILE A 1 128 ? -1.332 -2.851 11.445 1.00 94.44 128 ILE A N 1
ATOM 1028 C CA . ILE A 1 128 ? -2.240 -2.568 10.331 1.00 94.44 128 ILE A CA 1
ATOM 1029 C C . ILE A 1 128 ? -3.231 -3.724 10.153 1.00 94.44 128 ILE A C 1
ATOM 1031 O O . ILE A 1 128 ? -4.437 -3.487 10.159 1.00 94.44 128 ILE A O 1
ATOM 1035 N N . LYS A 1 129 ? -2.761 -4.975 10.074 1.00 94.44 129 LYS A N 1
ATOM 1036 C CA . LYS A 1 129 ? -3.610 -6.171 9.926 1.00 94.44 129 LYS A CA 1
ATOM 1037 C C . LYS A 1 129 ? -4.629 -6.281 11.056 1.00 94.44 129 LYS A C 1
ATOM 1039 O O . LYS A 1 129 ? -5.810 -6.500 10.792 1.00 94.44 129 LYS A O 1
ATOM 1044 N N . LYS A 1 130 ? -4.210 -6.066 12.308 1.00 96.06 130 LYS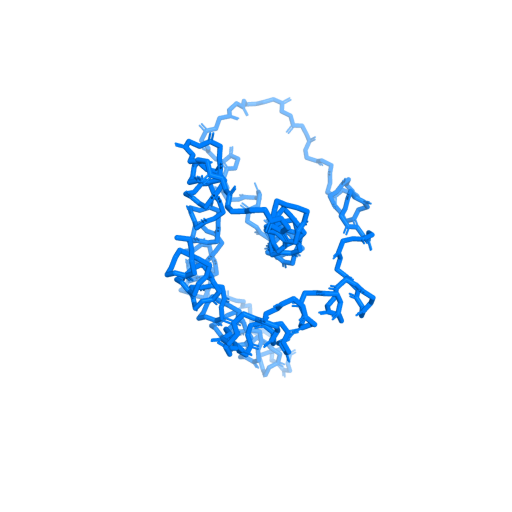 A N 1
ATOM 1045 C CA . LYS A 1 130 ? -5.105 -6.081 13.476 1.00 96.06 130 LYS A CA 1
ATOM 1046 C C . LYS A 1 130 ? -6.196 -5.019 13.360 1.00 96.06 130 LYS A C 1
ATOM 1048 O O . LYS A 1 130 ? -7.366 -5.320 13.599 1.00 96.06 130 LYS A O 1
ATOM 1053 N N . PHE A 1 131 ? -5.836 -3.799 12.966 1.00 96.62 131 PHE A N 1
ATOM 1054 C CA . PHE A 1 131 ? -6.809 -2.734 12.746 1.00 96.62 131 PHE A CA 1
ATOM 1055 C C . PHE A 1 131 ? -7.782 -3.080 11.614 1.00 96.62 131 PHE A C 1
ATOM 1057 O O . PHE A 1 131 ? -8.992 -3.036 11.828 1.00 96.62 131 PHE A O 1
ATOM 1064 N N . LEU A 1 132 ? -7.281 -3.481 10.446 1.00 95.94 132 LEU A N 1
ATOM 1065 C CA . LEU A 1 132 ? -8.107 -3.819 9.285 1.00 95.94 132 LEU A CA 1
ATOM 1066 C C . LEU A 1 132 ? -9.066 -4.978 9.580 1.00 95.94 132 LEU A C 1
ATOM 1068 O O . LEU A 1 132 ? -10.251 -4.886 9.255 1.00 95.94 132 LEU A O 1
ATOM 1072 N N . LYS A 1 133 ? -8.595 -6.014 10.285 1.00 95.62 133 LYS A N 1
ATOM 1073 C CA . LYS A 1 133 ? -9.431 -7.123 10.760 1.00 95.62 133 LYS A CA 1
ATOM 1074 C C . LYS A 1 133 ? -10.531 -6.642 11.704 1.00 95.62 133 LYS A C 1
ATOM 1076 O O . LYS A 1 133 ? -11.666 -7.066 11.564 1.00 95.62 133 LYS A O 1
ATOM 1081 N N . SER A 1 134 ? -10.231 -5.713 12.616 1.00 95.81 134 SER A N 1
ATOM 1082 C CA . SER A 1 134 ? -11.238 -5.153 13.535 1.00 95.81 134 SER A CA 1
ATOM 1083 C C . SER A 1 134 ? -12.330 -4.325 12.845 1.00 95.81 134 SER A C 1
ATOM 1085 O O . SER A 1 134 ? -13.323 -3.981 13.483 1.00 95.81 134 SER A O 1
ATOM 1087 N N . LYS A 1 135 ? -12.125 -3.947 11.574 1.00 94.88 135 LYS A N 1
ATOM 1088 C CA . LYS A 1 135 ? -13.038 -3.123 10.767 1.00 94.88 135 LYS A CA 1
ATOM 1089 C C . LYS A 1 135 ? -13.634 -3.878 9.572 1.00 94.88 135 LYS A C 1
ATOM 1091 O O . LYS A 1 135 ? -14.241 -3.231 8.717 1.00 94.88 135 LYS A O 1
ATOM 1096 N N . ASP A 1 136 ? -13.418 -5.192 9.483 1.00 94.44 136 ASP A N 1
ATOM 1097 C CA . ASP A 1 136 ? -13.840 -6.042 8.360 1.00 94.44 136 ASP A CA 1
ATOM 1098 C C . ASP A 1 136 ? -13.363 -5.508 6.995 1.00 94.44 136 ASP A C 1
ATOM 1100 O O . ASP A 1 136 ? -14.109 -5.378 6.015 1.00 94.44 136 ASP A O 1
ATOM 1104 N N . LEU A 1 137 ? -12.077 -5.145 6.944 1.00 92.94 137 LEU A N 1
ATOM 1105 C CA . LEU A 1 137 ? -11.391 -4.612 5.768 1.00 92.94 137 LEU A CA 1
ATOM 1106 C C . LEU A 1 137 ? -10.371 -5.628 5.227 1.00 92.94 137 LEU A C 1
ATOM 1108 O O . LEU A 1 137 ? -9.174 -5.471 5.472 1.00 92.94 137 LEU A O 1
ATOM 1112 N N . PRO A 1 138 ? -10.799 -6.674 4.496 1.00 89.44 138 PRO A N 1
ATOM 1113 C CA . PRO A 1 138 ? -9.865 -7.626 3.909 1.00 89.44 138 PRO A CA 1
ATOM 1114 C C . PRO A 1 138 ? -8.989 -6.938 2.856 1.00 89.44 138 PRO A C 1
ATOM 1116 O O . PRO A 1 138 ? -9.469 -6.134 2.054 1.00 89.44 138 PRO A O 1
ATOM 1119 N N . THR A 1 139 ? -7.701 -7.268 2.843 1.00 88.00 139 THR A N 1
ATOM 1120 C CA . THR A 1 139 ? -6.748 -6.805 1.833 1.00 88.00 139 THR A CA 1
ATOM 1121 C C . THR A 1 139 ? -5.618 -7.811 1.689 1.00 88.00 139 THR A C 1
ATOM 1123 O O . THR A 1 139 ? -5.274 -8.482 2.655 1.00 88.00 139 THR A O 1
ATOM 1126 N N . LYS A 1 140 ? -5.032 -7.886 0.493 1.00 86.06 140 LYS A N 1
ATOM 1127 C CA . LYS A 1 140 ? -3.776 -8.607 0.248 1.00 86.06 140 LYS A CA 1
ATOM 1128 C C . LYS A 1 140 ? -2.569 -7.671 0.203 1.00 86.06 140 LYS A C 1
ATOM 1130 O O . LYS A 1 140 ? -1.451 -8.153 0.179 1.00 86.06 140 LYS A O 1
ATOM 1135 N N . ALA A 1 141 ? -2.786 -6.353 0.199 1.00 85.44 141 ALA A N 1
ATOM 1136 C CA . ALA A 1 141 ? -1.743 -5.354 -0.037 1.00 85.44 141 ALA A CA 1
ATOM 1137 C C . ALA A 1 141 ? -0.641 -5.332 1.038 1.00 85.44 141 ALA A C 1
ATOM 1139 O O . ALA A 1 141 ? 0.459 -4.876 0.765 1.00 85.44 141 ALA A O 1
ATOM 1140 N N . ILE A 1 142 ? -0.942 -5.792 2.260 1.00 84.69 142 ILE A N 1
ATOM 1141 C CA . ILE A 1 142 ? 0.008 -5.823 3.388 1.00 84.69 142 ILE A CA 1
ATOM 1142 C C . ILE A 1 142 ? 0.860 -7.102 3.382 1.00 84.69 142 ILE A C 1
ATOM 1144 O O . ILE A 1 142 ? 1.905 -7.138 4.020 1.00 84.69 142 ILE A O 1
ATOM 1148 N N . ASP A 1 143 ? 0.403 -8.148 2.691 1.00 78.69 143 ASP A N 1
ATOM 1149 C CA . ASP A 1 143 ? 1.076 -9.450 2.601 1.00 78.69 143 ASP A CA 1
ATOM 1150 C C . ASP A 1 143 ? 1.940 -9.576 1.334 1.00 78.69 143 ASP A C 1
ATOM 1152 O O . ASP A 1 143 ? 2.388 -10.674 1.006 1.00 78.69 143 ASP A O 1
ATOM 1156 N N . LYS A 1 144 ? 2.092 -8.477 0.586 1.00 70.38 144 LYS A N 1
ATOM 1157 C CA . LYS A 1 144 ? 2.921 -8.400 -0.617 1.00 70.38 144 LYS A CA 1
ATOM 1158 C C . LYS A 1 144 ? 4.375 -8.154 -0.266 1.00 70.38 144 LYS A C 1
ATOM 1160 O O . LYS A 1 144 ? 4.638 -7.450 0.732 1.00 70.38 144 LYS A O 1
#

pLDDT: mean 74.48, std 21.29, range [27.34, 96.75]

InterPro domains:
  IPR047903 NDxxF-motif containing lipoprotein [NF033193] (1-143)

Secondary structure (DSSP, 8-state):
-HHHHHHHHHHHHHHHHHHHHHHHHHHHHHTTT-PPPHHHHHHHHHHHHHHHHHHHHHHHHHHTSPPPTT-HHHHHHHHHHHHHHHHHHHTTTHHHHGGGS-S-----TTSSTTTSTTTSSHHHHHHHHHHHHHTT---STT--

Organism: Staphylococcus gallinarum (NCBI:txid1293)